Protein AF-A0A8E2B5A9-F1 (afdb_monomer_lite)

pLDDT: mean 84.08, std 13.6, range [49.5, 96.38]

InterPro domains:
  IPR009061 Putative DNA-binding domain superfamily [SSF46955] (1-53)
  IPR010093 SinI-like, DNA-binding domain [TIGR01764] (2-51)
  IPR041657 Helix-turn-helix domain, group 17 [PF12728] (1-53)

Secondary structure (DSSP, 8-state):
-EEHHHHHHHTT--HHHHHHHHHTTSS--EE-SSSTT-EEE-HHHHHHHHHHHHHHHHHHHHHHHHHHHHTTS----

Organism: NCBI:txid2576905

Structure (mmCIF, N/CA/C/O backbone):
data_AF-A0A8E2B5A9-F1
#
_entry.id   AF-A0A8E2B5A9-F1
#
loop_
_atom_site.group_PDB
_atom_site.id
_atom_site.type_symbol
_atom_site.label_atom_id
_atom_site.label_alt_id
_atom_site.label_comp_id
_atom_site.label_asym_id
_atom_site.label_entity_id
_atom_site.label_seq_id
_atom_site.pdbx_PDB_ins_code
_atom_site.Cartn_x
_atom_site.Cartn_y
_atom_site.Cartn_z
_atom_site.occupancy
_atom_site.B_iso_or_equiv
_atom_site.auth_seq_id
_atom_site.auth_comp_id
_atom_site.auth_asym_id
_atom_site.auth_atom_id
_atom_site.pdbx_PDB_model_num
ATOM 1 N N . MET A 1 1 ? -11.778 6.326 -0.556 1.00 85.75 1 MET A N 1
ATOM 2 C CA . MET A 1 1 ? -11.040 5.781 0.608 1.00 85.75 1 MET A CA 1
ATOM 3 C C . MET A 1 1 ? -11.277 4.289 0.648 1.00 85.75 1 MET A C 1
ATOM 5 O O . MET A 1 1 ? -12.432 3.884 0.684 1.00 85.75 1 MET A O 1
ATOM 9 N N . TYR A 1 2 ? -10.216 3.494 0.635 1.00 91.31 2 TYR A N 1
ATOM 10 C CA . TYR A 1 2 ? -10.291 2.040 0.527 1.00 91.31 2 TYR A CA 1
ATOM 11 C C . TYR A 1 2 ? -10.006 1.356 1.866 1.00 91.31 2 TYR A C 1
ATOM 13 O O . TYR A 1 2 ? -9.308 1.898 2.732 1.00 91.31 2 TYR A O 1
ATOM 21 N N . ARG A 1 3 ? -10.583 0.165 2.059 1.00 91.81 3 ARG A N 1
ATOM 22 C CA . ARG A 1 3 ? -10.246 -0.715 3.185 1.00 91.81 3 ARG A CA 1
ATOM 23 C C . ARG A 1 3 ? -9.029 -1.560 2.817 1.00 91.81 3 ARG A C 1
ATOM 25 O O . ARG A 1 3 ? -8.849 -1.900 1.658 1.00 91.81 3 ARG A O 1
ATOM 32 N N . VAL A 1 4 ? -8.261 -1.968 3.828 1.00 92.31 4 VAL A N 1
ATOM 33 C CA . VAL A 1 4 ? -7.067 -2.816 3.654 1.00 92.31 4 VAL A CA 1
ATOM 34 C C . VAL A 1 4 ? -7.377 -4.097 2.873 1.00 92.31 4 VAL A C 1
ATOM 36 O O . VAL A 1 4 ? -6.613 -4.451 1.990 1.00 92.31 4 VAL A O 1
ATOM 39 N N . ARG A 1 5 ? -8.510 -4.759 3.163 1.00 92.31 5 ARG A N 1
ATOM 40 C CA . ARG A 1 5 ? -8.947 -5.968 2.443 1.00 92.31 5 ARG A CA 1
ATOM 41 C C . ARG A 1 5 ? -9.087 -5.707 0.942 1.00 92.31 5 ARG A C 1
ATOM 43 O O . ARG A 1 5 ? -8.448 -6.389 0.170 1.00 92.31 5 ARG A O 1
ATOM 50 N N . THR A 1 6 ? -9.840 -4.675 0.562 1.00 94.19 6 THR A N 1
ATOM 51 C CA . THR A 1 6 ? -10.058 -4.318 -0.846 1.00 94.19 6 THR A CA 1
ATOM 52 C C . THR A 1 6 ? -8.744 -4.056 -1.570 1.00 94.19 6 THR A C 1
ATOM 54 O O . THR A 1 6 ? -8.536 -4.571 -2.651 1.00 94.19 6 THR A O 1
ATOM 57 N N . VAL A 1 7 ? -7.828 -3.300 -0.958 1.00 93.56 7 VAL A N 1
ATOM 58 C CA . VAL A 1 7 ? -6.522 -3.025 -1.580 1.00 93.56 7 VAL A CA 1
ATOM 59 C C . VAL A 1 7 ? -5.687 -4.299 -1.723 1.00 93.56 7 VAL A C 1
ATOM 61 O O . VAL A 1 7 ? -4.980 -4.454 -2.707 1.00 93.56 7 VAL A O 1
ATOM 64 N N . ALA A 1 8 ? -5.765 -5.206 -0.751 1.00 95.19 8 ALA A N 1
ATOM 65 C CA . ALA A 1 8 ? -5.068 -6.484 -0.806 1.00 95.19 8 ALA A CA 1
ATOM 66 C C . ALA A 1 8 ? -5.606 -7.376 -1.936 1.00 95.19 8 ALA A C 1
ATOM 68 O O . ALA A 1 8 ? -4.812 -7.943 -2.675 1.00 95.19 8 ALA A O 1
ATOM 69 N N . ASP A 1 9 ? -6.931 -7.438 -2.091 1.00 96.38 9 ASP A N 1
ATOM 70 C CA . ASP A 1 9 ? -7.585 -8.229 -3.135 1.00 96.38 9 ASP A CA 1
ATOM 71 C C . ASP A 1 9 ? -7.273 -7.669 -4.539 1.00 96.38 9 ASP A C 1
ATOM 73 O O . ASP A 1 9 ? -6.915 -8.423 -5.434 1.00 96.38 9 ASP A O 1
ATOM 77 N N . GLU A 1 10 ? -7.333 -6.344 -4.725 1.00 94.12 10 GLU A N 1
ATOM 78 C CA . GLU A 1 10 ? -7.042 -5.681 -6.013 1.00 94.12 10 GLU A CA 1
ATOM 79 C C . GLU A 1 10 ? -5.577 -5.828 -6.449 1.00 94.12 10 GLU A C 1
ATOM 81 O O . GLU A 1 10 ? -5.277 -5.921 -7.636 1.00 94.12 10 GLU A O 1
ATOM 86 N N . LEU A 1 11 ? -4.650 -5.833 -5.488 1.00 92.88 11 LEU A N 1
ATOM 87 C CA . LEU A 1 11 ? -3.220 -6.001 -5.754 1.00 92.88 11 LEU A CA 1
ATOM 88 C C . LEU A 1 11 ? -2.780 -7.471 -5.749 1.00 92.88 11 LEU A C 1
ATOM 90 O O . LEU A 1 11 ? -1.593 -7.732 -5.929 1.00 92.88 11 LEU A O 1
ATOM 94 N N . ASP A 1 12 ? -3.706 -8.404 -5.513 1.00 95.56 12 ASP A N 1
ATOM 95 C CA . ASP A 1 12 ? -3.450 -9.839 -5.352 1.00 95.56 12 ASP A CA 1
ATOM 96 C C . ASP A 1 12 ? -2.324 -10.144 -4.340 1.00 95.56 12 ASP A C 1
ATOM 98 O O . ASP A 1 12 ? -1.410 -10.941 -4.560 1.00 95.56 12 ASP A O 1
ATOM 102 N N . VAL A 1 13 ? -2.358 -9.464 -3.190 1.00 94.94 13 VAL A N 1
ATOM 103 C CA . VAL A 1 13 ? -1.399 -9.665 -2.095 1.00 94.94 13 VAL A CA 1
ATOM 104 C C . VAL A 1 13 ? -2.102 -9.989 -0.789 1.00 94.94 13 VAL A C 1
ATOM 106 O O . VAL A 1 13 ? -3.268 -9.679 -0.564 1.00 94.94 13 VAL A O 1
ATOM 109 N N . SER A 1 14 ? -1.366 -10.573 0.156 1.00 96.06 14 SER A N 1
ATOM 110 C CA . SER A 1 14 ? -1.923 -10.820 1.483 1.00 96.06 14 SER A CA 1
ATOM 111 C C . SER A 1 14 ? -2.253 -9.508 2.213 1.00 96.06 14 SER A C 1
ATOM 113 O O . SER A 1 14 ? -1.514 -8.523 2.153 1.00 96.06 14 SER A O 1
ATOM 115 N N . VAL A 1 15 ? -3.314 -9.520 3.022 1.00 94.38 15 VAL A N 1
ATOM 116 C CA . VAL A 1 15 ? -3.651 -8.399 3.920 1.00 94.38 15 VAL A CA 1
ATOM 117 C C . VAL A 1 15 ? -2.489 -8.049 4.862 1.00 94.38 15 VAL A C 1
AT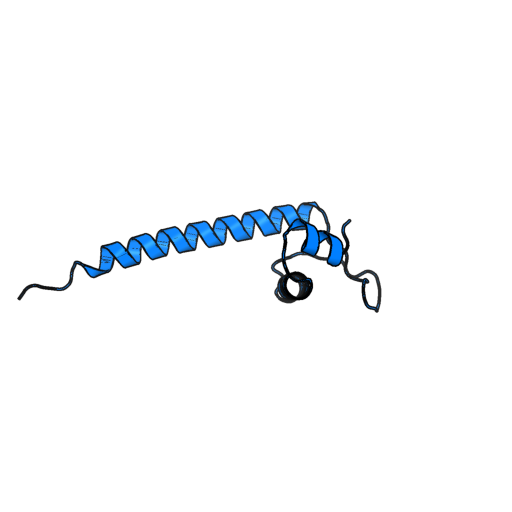OM 119 O O . VAL A 1 15 ? -2.286 -6.879 5.185 1.00 94.38 15 VAL A O 1
ATOM 122 N N . ALA A 1 16 ? -1.701 -9.046 5.278 1.00 95.00 16 ALA A N 1
ATOM 123 C CA . ALA A 1 16 ? -0.512 -8.836 6.099 1.00 95.00 16 ALA A CA 1
ATOM 124 C C . ALA A 1 16 ? 0.564 -8.026 5.358 1.00 95.00 16 ALA A C 1
ATOM 126 O O . ALA A 1 16 ? 1.206 -7.174 5.966 1.00 95.00 16 ALA A O 1
ATOM 127 N N . THR A 1 17 ? 0.721 -8.228 4.047 1.00 95.38 17 THR A N 1
ATOM 128 C CA . THR A 1 17 ? 1.635 -7.444 3.202 1.00 95.38 17 THR A CA 1
ATOM 129 C C . THR A 1 17 ? 1.2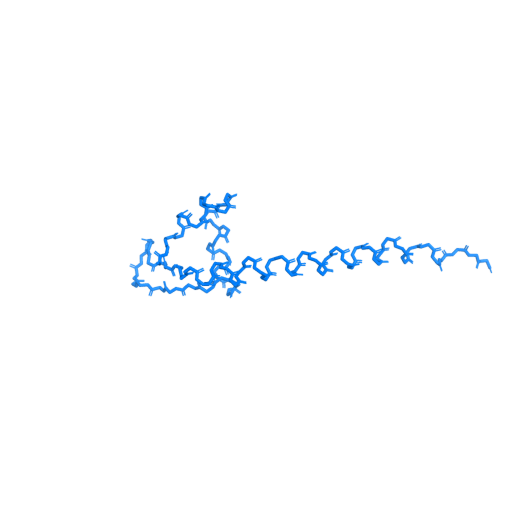61 -5.966 3.217 1.00 95.38 17 THR A C 1
ATOM 131 O O . THR A 1 17 ? 2.129 -5.121 3.424 1.00 95.38 17 THR A O 1
ATOM 134 N N . ILE A 1 18 ? -0.030 -5.651 3.080 1.00 94.56 18 ILE A N 1
ATOM 135 C CA . ILE A 1 18 ? -0.503 -4.263 3.134 1.00 94.56 18 ILE A CA 1
ATOM 136 C C . ILE A 1 18 ? -0.273 -3.662 4.524 1.00 94.56 18 ILE A C 1
ATOM 138 O O . ILE A 1 18 ? 0.222 -2.543 4.626 1.00 94.56 18 ILE A O 1
ATOM 142 N N . TYR A 1 19 ? -0.568 -4.396 5.603 1.00 93.25 19 TYR A N 1
ATOM 143 C CA . TYR A 1 19 ? -0.270 -3.915 6.957 1.00 93.25 19 TYR A CA 1
ATOM 144 C C . TYR A 1 19 ? 1.221 -3.644 7.161 1.00 93.25 19 TYR A C 1
ATOM 146 O O . TYR A 1 19 ? 1.563 -2.582 7.670 1.00 93.25 19 TYR A O 1
ATOM 154 N N . ARG A 1 20 ? 2.100 -4.530 6.682 1.00 93.75 20 ARG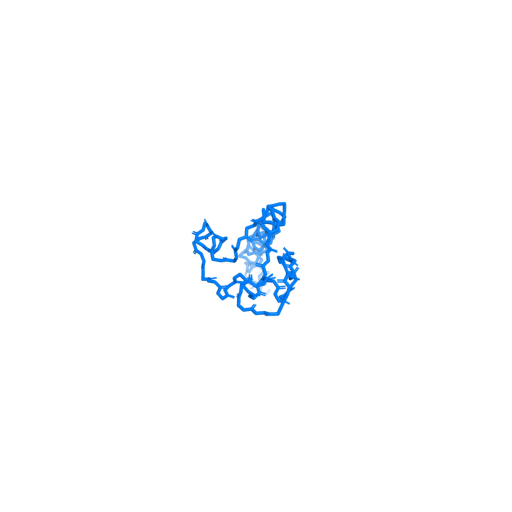 A N 1
ATOM 155 C CA . ARG A 1 20 ? 3.552 -4.311 6.727 1.00 93.75 20 ARG A CA 1
ATOM 156 C C . ARG A 1 20 ? 3.981 -3.076 5.941 1.00 93.75 20 ARG A C 1
ATOM 158 O O . ARG A 1 20 ? 4.820 -2.331 6.429 1.00 93.75 20 ARG A O 1
ATOM 165 N N . ALA A 1 21 ? 3.413 -2.840 4.758 1.00 93.50 21 ALA A N 1
ATOM 166 C CA . ALA A 1 21 ? 3.715 -1.650 3.959 1.00 93.50 21 ALA A CA 1
ATOM 167 C C . ALA A 1 21 ? 3.266 -0.353 4.654 1.00 93.50 21 ALA A C 1
ATOM 169 O O . ALA A 1 21 ? 3.938 0.674 4.556 1.00 93.50 21 ALA A O 1
ATOM 170 N N . VAL A 1 22 ? 2.147 -0.398 5.382 1.00 93.19 22 VAL A N 1
ATOM 171 C CA . VAL A 1 22 ? 1.680 0.725 6.206 1.00 93.19 22 VAL A CA 1
ATOM 172 C C . VAL A 1 22 ? 2.587 0.929 7.422 1.00 93.19 22 VAL A C 1
ATOM 174 O O . VAL A 1 22 ? 2.967 2.059 7.714 1.00 93.19 22 VAL A O 1
ATOM 177 N N . GLU A 1 23 ? 2.968 -0.146 8.115 1.00 91.00 23 GLU A N 1
ATOM 178 C CA . GLU A 1 23 ? 3.870 -0.100 9.275 1.00 91.00 23 GLU A CA 1
ATOM 179 C C . GLU A 1 23 ? 5.277 0.382 8.905 1.00 91.00 23 GLU A C 1
ATOM 181 O O . GLU A 1 23 ? 5.887 1.124 9.671 1.00 91.00 23 GLU A O 1
ATOM 186 N N . SER A 1 24 ? 5.775 0.028 7.716 1.00 92.50 24 SER A N 1
ATOM 187 C CA . SER A 1 24 ? 7.055 0.522 7.201 1.00 92.50 24 SER A CA 1
ATOM 188 C C . SER A 1 24 ? 6.987 1.957 6.672 1.00 92.50 24 SER A C 1
ATOM 190 O O . SER A 1 24 ? 8.008 2.494 6.251 1.00 92.50 24 SER A O 1
ATOM 192 N N . GLY A 1 25 ? 5.796 2.566 6.629 1.00 92.38 25 GLY A N 1
ATOM 193 C CA . GLY A 1 25 ? 5.568 3.902 6.074 1.00 92.38 25 GLY A CA 1
ATOM 194 C C . GLY A 1 25 ? 5.630 3.978 4.545 1.00 92.38 25 GLY A C 1
ATOM 195 O O . GLY A 1 25 ? 5.483 5.065 3.991 1.00 92.38 25 GLY A O 1
ATOM 196 N N . ALA A 1 26 ? 5.810 2.847 3.856 1.00 92.38 26 ALA A N 1
ATOM 197 C CA . ALA A 1 26 ? 5.831 2.798 2.395 1.00 92.38 26 ALA A CA 1
ATOM 198 C C . ALA A 1 26 ? 4.450 3.110 1.798 1.00 92.38 26 ALA A C 1
ATOM 200 O O . ALA A 1 26 ? 4.359 3.725 0.740 1.00 92.38 26 ALA A O 1
ATOM 201 N N . LEU A 1 27 ? 3.375 2.724 2.493 1.00 93.50 27 LEU A N 1
ATOM 202 C CA . LEU A 1 27 ? 2.001 3.016 2.099 1.00 93.50 27 LEU A CA 1
ATOM 203 C C . LEU A 1 27 ? 1.339 3.954 3.114 1.00 93.50 27 LEU A C 1
ATOM 205 O O . LEU A 1 27 ? 1.102 3.586 4.266 1.00 93.50 27 LEU A O 1
ATOM 209 N N . LYS A 1 28 ? 0.982 5.166 2.678 1.00 93.00 28 LYS A N 1
ATOM 210 C CA . LYS A 1 28 ? 0.289 6.136 3.537 1.00 93.00 28 LYS A CA 1
ATOM 211 C C . LYS A 1 28 ? -1.132 5.665 3.840 1.00 93.00 28 LYS A C 1
ATOM 213 O O . LYS A 1 28 ? -1.923 5.396 2.935 1.00 93.00 28 LYS A O 1
ATOM 218 N N . ALA A 1 29 ? -1.486 5.643 5.120 1.00 93.31 29 ALA A N 1
ATOM 219 C CA . ALA A 1 29 ? -2.825 5.292 5.569 1.00 93.31 29 ALA A CA 1
ATOM 220 C C . ALA A 1 29 ? -3.290 6.187 6.720 1.00 93.31 29 ALA A C 1
ATOM 222 O O . ALA A 1 29 ? -2.495 6.711 7.497 1.00 93.31 29 ALA A O 1
ATOM 223 N N . ILE A 1 30 ? -4.606 6.337 6.836 1.00 91.56 30 ILE A N 1
ATOM 224 C CA . ILE A 1 30 ? -5.275 7.100 7.886 1.00 91.56 30 ILE A CA 1
ATOM 225 C C . ILE A 1 30 ? -5.936 6.107 8.835 1.00 91.56 30 ILE A C 1
ATOM 227 O O . ILE A 1 30 ? -6.677 5.219 8.405 1.00 91.56 30 ILE A O 1
ATOM 231 N N . ARG A 1 31 ? -5.693 6.257 10.137 1.00 87.25 31 ARG A N 1
ATOM 232 C CA . ARG A 1 31 ? -6.320 5.425 11.166 1.00 87.25 31 ARG A CA 1
ATOM 233 C C . ARG A 1 31 ? -7.525 6.152 11.761 1.00 87.25 31 ARG A C 1
ATOM 235 O O . ARG A 1 31 ? -7.370 7.074 12.551 1.00 87.25 31 ARG A O 1
ATOM 242 N N . LEU A 1 32 ? -8.726 5.725 11.380 1.00 84.00 32 LEU A N 1
ATOM 243 C CA . LEU A 1 32 ? -9.987 6.155 11.982 1.00 84.00 32 LEU A CA 1
ATOM 244 C C . LEU A 1 32 ? -10.363 5.202 13.126 1.00 84.00 32 LEU A C 1
ATOM 246 O O . LEU A 1 32 ? -11.043 4.197 12.915 1.00 84.00 32 LEU A O 1
ATOM 250 N N . GLY A 1 33 ? -9.897 5.523 14.335 1.00 80.50 33 GLY A N 1
ATOM 251 C CA . GLY A 1 33 ? -10.288 4.858 15.582 1.00 80.50 33 GLY A CA 1
ATOM 252 C C . GLY A 1 33 ? -9.407 3.684 16.029 1.00 80.50 33 GLY A C 1
ATOM 253 O O . GLY A 1 33 ? -8.331 3.411 15.487 1.00 80.50 33 GLY A O 1
ATOM 254 N N . THR A 1 34 ? -9.878 2.979 17.056 1.00 68.31 34 THR A N 1
ATOM 255 C CA . THR A 1 34 ? -9.203 1.848 17.705 1.00 68.31 34 THR A CA 1
ATOM 256 C C . THR A 1 34 ? -9.931 0.538 17.377 1.00 68.31 34 THR A C 1
ATOM 258 O O . THR A 1 34 ? -11.010 0.264 17.883 1.00 68.31 34 THR A O 1
ATOM 261 N N . GLY A 1 35 ? -9.363 -0.287 16.486 1.00 71.81 35 GLY A N 1
ATOM 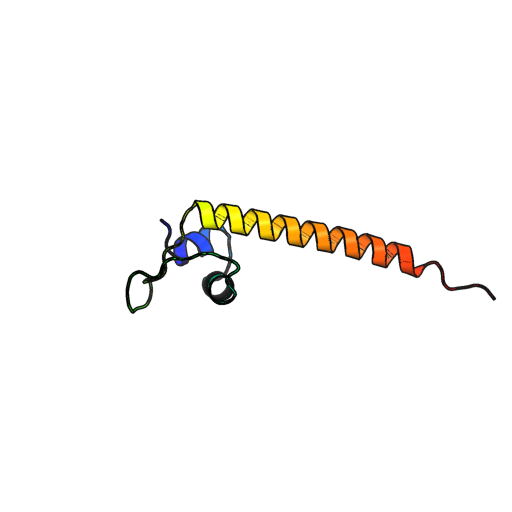262 C CA . GLY A 1 35 ? -9.913 -1.613 16.166 1.00 71.81 35 GLY A CA 1
ATOM 263 C C . GLY A 1 35 ? -9.461 -2.208 14.827 1.00 71.81 35 GLY A C 1
ATOM 264 O O . GLY A 1 35 ? -8.775 -1.557 14.028 1.00 71.81 35 GLY A O 1
ATOM 265 N N . LYS A 1 36 ? -9.866 -3.462 14.565 1.00 64.25 36 LYS A N 1
ATOM 266 C CA . LYS A 1 36 ? -9.702 -4.115 13.253 1.00 64.25 36 LYS A CA 1
ATOM 267 C C . LYS A 1 36 ? -10.551 -3.370 12.221 1.00 64.25 36 LYS A C 1
ATOM 269 O O . LYS A 1 36 ? -11.756 -3.234 12.377 1.00 64.25 36 LYS A O 1
ATOM 274 N N . GLY A 1 37 ? -9.910 -2.876 11.163 1.00 71.00 37 GLY A N 1
ATOM 275 C CA . GLY A 1 37 ? -10.582 -2.075 10.140 1.00 71.00 37 GLY A CA 1
ATOM 276 C C . GLY A 1 37 ? -10.655 -0.578 10.443 1.00 71.00 37 GLY A C 1
ATOM 277 O O . GLY A 1 37 ? -11.410 0.112 9.767 1.00 71.00 37 GLY A O 1
ATOM 278 N N . ALA A 1 38 ? -9.862 -0.056 11.383 1.00 84.25 38 ALA A N 1
ATOM 279 C CA . ALA A 1 38 ? -9.663 1.388 11.551 1.00 84.25 38 ALA A CA 1
ATOM 280 C C . ALA A 1 38 ? -8.790 2.009 10.442 1.00 84.25 38 ALA A C 1
ATOM 282 O O . ALA A 1 38 ? -8.828 3.210 10.207 1.00 84.25 38 ALA A O 1
ATOM 283 N N . VAL A 1 39 ? -8.000 1.197 9.736 1.00 90.25 39 VAL A N 1
ATOM 284 C CA . VAL A 1 39 ? -7.075 1.677 8.701 1.00 90.25 39 VAL A CA 1
ATOM 285 C C . VAL A 1 39 ? -7.821 1.926 7.386 1.00 90.25 39 VAL A C 1
ATOM 287 O O . VAL A 1 39 ? -8.562 1.063 6.895 1.00 90.25 39 VAL A O 1
ATOM 290 N N . ARG A 1 40 ? -7.643 3.121 6.825 1.00 92.38 40 ARG A N 1
ATOM 291 C CA . ARG A 1 40 ? -8.185 3.568 5.537 1.00 92.38 40 ARG A CA 1
ATOM 292 C C . ARG A 1 40 ? -7.055 4.064 4.654 1.00 92.38 40 ARG A C 1
ATOM 294 O O . ARG A 1 40 ? -6.194 4.805 5.114 1.00 92.38 40 ARG A O 1
ATOM 301 N N . ILE A 1 41 ? -7.088 3.674 3.388 1.00 92.88 41 ILE A N 1
ATOM 302 C CA . ILE A 1 41 ? -6.046 4.009 2.421 1.00 92.88 41 ILE A CA 1
ATOM 303 C C . ILE A 1 41 ? -6.642 4.984 1.388 1.00 92.88 41 ILE A C 1
ATOM 305 O O . ILE A 1 41 ? -7.665 4.669 0.765 1.00 92.88 41 ILE A O 1
ATOM 309 N N . PRO A 1 42 ? -6.081 6.194 1.229 1.00 94.44 42 PRO A N 1
ATOM 310 C CA . PRO A 1 42 ? -6.450 7.103 0.146 1.00 94.44 42 PRO A CA 1
ATOM 311 C C . PRO A 1 42 ? -6.084 6.507 -1.217 1.00 94.44 42 PRO A C 1
ATOM 313 O O . PRO A 1 42 ? -5.032 5.898 -1.340 1.00 94.44 42 PRO A O 1
ATOM 316 N N . GLY A 1 43 ? -6.898 6.731 -2.255 1.00 93.38 43 GLY A N 1
ATOM 317 C CA . GLY A 1 43 ? -6.586 6.236 -3.608 1.00 93.38 43 GLY A CA 1
ATOM 318 C C . GLY A 1 43 ? -5.239 6.743 -4.124 1.00 93.38 43 GLY A C 1
ATOM 319 O O . GLY A 1 43 ? -4.394 5.948 -4.509 1.00 93.38 43 GLY A O 1
ATOM 320 N N . LYS A 1 44 ? -4.981 8.045 -3.958 1.00 94.31 44 LYS A N 1
ATOM 321 C CA . LYS A 1 44 ? -3.693 8.667 -4.293 1.00 94.31 44 LYS A CA 1
ATOM 322 C C . LYS A 1 44 ? -2.491 7.984 -3.620 1.00 94.31 44 LYS A C 1
ATOM 324 O O . LYS A 1 44 ? -1.434 7.874 -4.218 1.00 94.31 44 LYS A O 1
ATOM 329 N N . ALA A 1 45 ? -2.649 7.501 -2.386 1.00 94.19 45 ALA A N 1
ATOM 330 C CA . ALA A 1 45 ? -1.569 6.807 -1.685 1.00 94.19 45 ALA A CA 1
ATOM 331 C C . ALA A 1 45 ? -1.255 5.434 -2.298 1.00 94.19 45 ALA A C 1
ATOM 333 O O . ALA A 1 45 ? -0.121 4.981 -2.201 1.00 94.19 45 ALA A O 1
ATOM 334 N N . ILE A 1 46 ? -2.245 4.778 -2.914 1.00 93.88 46 ILE A N 1
ATOM 335 C CA . ILE A 1 46 ? -2.050 3.512 -3.631 1.00 93.88 46 ILE A CA 1
ATOM 336 C C . ILE A 1 46 ? -1.241 3.769 -4.902 1.00 93.88 46 ILE A C 1
ATOM 338 O O . ILE A 1 46 ? -0.273 3.063 -5.149 1.00 93.88 46 ILE A O 1
ATOM 342 N N . GLU A 1 47 ? -1.592 4.805 -5.665 1.00 94.50 47 GLU A N 1
ATOM 343 C CA . GLU A 1 47 ? -0.852 5.199 -6.873 1.00 94.50 47 GLU A CA 1
ATOM 344 C C . GLU A 1 47 ? 0.605 5.563 -6.550 1.00 94.50 47 GLU A C 1
ATOM 346 O O . GLU A 1 47 ? 1.518 5.013 -7.159 1.00 94.50 47 GLU A O 1
ATOM 351 N N . GLU A 1 48 ? 0.830 6.408 -5.533 1.00 94.81 48 GLU A N 1
ATOM 352 C CA . GLU A 1 48 ? 2.179 6.758 -5.050 1.00 94.81 48 GLU A CA 1
ATOM 353 C C . GLU A 1 48 ? 2.982 5.512 -4.631 1.00 94.81 48 GLU A C 1
ATOM 355 O O . GLU A 1 48 ? 4.180 5.418 -4.889 1.00 94.81 48 GLU A O 1
ATOM 360 N N . TYR A 1 49 ? 2.327 4.541 -3.990 1.00 94.12 49 TYR A N 1
ATOM 361 C CA . TYR A 1 49 ? 2.964 3.293 -3.576 1.00 94.12 49 TYR A CA 1
ATOM 362 C C . TYR A 1 49 ? 3.350 2.407 -4.767 1.00 94.12 49 TYR A C 1
ATOM 364 O O . TYR A 1 49 ? 4.455 1.866 -4.793 1.00 94.12 49 TYR A O 1
ATOM 372 N N . LEU A 1 50 ? 2.471 2.279 -5.764 1.00 94.06 50 LEU A N 1
ATOM 373 C CA . LEU A 1 50 ? 2.742 1.502 -6.975 1.00 94.06 50 LEU A CA 1
ATOM 374 C C . LEU A 1 50 ? 3.897 2.099 -7.784 1.00 94.06 50 LEU A C 1
ATOM 376 O O . LEU A 1 50 ? 4.777 1.355 -8.220 1.00 94.06 50 LEU A O 1
ATOM 380 N N . ASP A 1 51 ? 3.937 3.423 -7.922 1.00 94.75 51 ASP A N 1
ATOM 381 C CA . ASP A 1 51 ? 5.032 4.135 -8.587 1.00 94.75 51 ASP A CA 1
ATOM 382 C C . ASP A 1 51 ? 6.377 3.923 -7.868 1.00 94.75 51 ASP A C 1
ATOM 384 O O . ASP A 1 51 ? 7.387 3.578 -8.491 1.00 9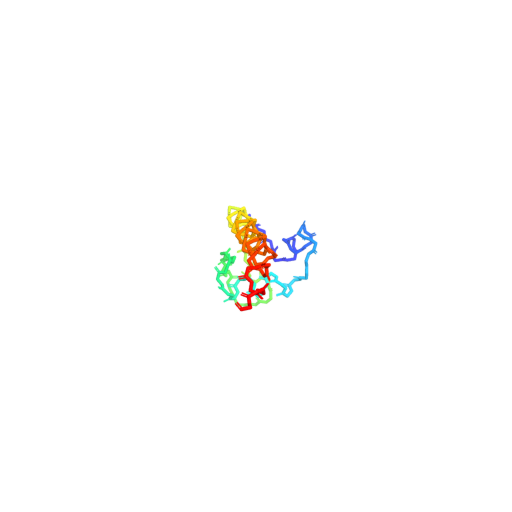4.75 51 ASP A O 1
ATOM 388 N N . ALA A 1 52 ? 6.378 4.009 -6.533 1.00 92.19 52 ALA A N 1
ATOM 389 C CA . ALA A 1 52 ? 7.562 3.726 -5.727 1.00 92.19 52 ALA A CA 1
ATOM 390 C C . ALA A 1 52 ? 8.031 2.267 -5.881 1.00 92.19 52 ALA A C 1
ATOM 392 O O . ALA A 1 52 ? 9.233 2.006 -5.995 1.00 92.19 52 ALA A O 1
ATOM 393 N N . CYS A 1 53 ? 7.099 1.307 -5.920 1.00 90.62 53 CYS A N 1
ATOM 394 C CA . CYS A 1 53 ? 7.410 -0.100 -6.169 1.00 90.62 53 CYS A CA 1
ATOM 395 C C . CYS A 1 53 ? 8.018 -0.320 -7.562 1.00 90.62 53 CYS A C 1
ATOM 397 O O . CYS A 1 53 ? 9.027 -1.022 -7.673 1.00 90.62 53 CYS A O 1
ATOM 399 N N . ALA A 1 54 ? 7.449 0.296 -8.600 1.00 91.06 54 ALA A N 1
ATOM 400 C CA . ALA A 1 54 ? 7.962 0.214 -9.966 1.00 91.06 54 ALA A CA 1
ATOM 401 C C . ALA A 1 54 ? 9.372 0.817 -10.076 1.00 91.06 54 ALA A C 1
ATOM 403 O O . ALA A 1 54 ? 10.283 0.174 -10.603 1.00 91.06 54 ALA A O 1
ATOM 404 N N . SER A 1 55 ? 9.586 1.996 -9.488 1.00 89.50 55 SER A N 1
ATOM 405 C CA . SER A 1 55 ? 10.890 2.667 -9.453 1.00 89.50 55 SER A CA 1
ATOM 406 C C . SER A 1 55 ? 11.950 1.831 -8.727 1.00 89.50 55 SER A C 1
ATOM 408 O O . SER A 1 55 ? 13.064 1.652 -9.221 1.00 89.50 55 SER A O 1
ATOM 410 N N . ALA A 1 56 ? 11.605 1.240 -7.579 1.00 87.25 56 ALA A N 1
ATOM 411 C CA . ALA A 1 56 ? 12.518 0.373 -6.833 1.00 87.25 56 ALA A CA 1
ATOM 412 C C . ALA A 1 56 ? 12.865 -0.924 -7.588 1.00 87.25 56 ALA A C 1
ATOM 414 O O . ALA A 1 56 ? 13.980 -1.440 -7.450 1.00 87.25 56 ALA A O 1
ATOM 415 N N . ALA A 1 57 ? 11.927 -1.463 -8.372 1.00 87.19 57 ALA A N 1
ATOM 416 C CA . ALA A 1 57 ? 12.173 -2.613 -9.236 1.00 87.19 57 ALA A CA 1
ATOM 417 C C . ALA A 1 57 ? 13.115 -2.251 -10.394 1.00 87.19 57 ALA A C 1
ATOM 419 O O . ALA A 1 57 ? 14.084 -2.974 -10.630 1.00 87.19 57 ALA A O 1
ATOM 420 N N . ALA A 1 58 ? 12.895 -1.106 -11.048 1.00 84.00 58 ALA A N 1
ATOM 421 C CA . ALA A 1 58 ? 13.745 -0.618 -12.133 1.00 84.00 58 ALA A CA 1
ATOM 422 C C . ALA A 1 58 ? 15.203 -0.428 -11.682 1.00 84.00 58 ALA A C 1
ATOM 424 O O . ALA A 1 58 ? 16.119 -0.943 -12.325 1.00 84.00 58 ALA A O 1
ATOM 425 N N . THR A 1 59 ? 15.426 0.211 -10.529 1.00 86.38 59 THR A N 1
ATOM 426 C CA . THR A 1 59 ? 16.774 0.376 -9.957 1.00 86.38 59 THR A CA 1
ATOM 427 C C . THR A 1 59 ? 17.449 -0.967 -9.675 1.00 86.38 59 THR A C 1
ATOM 429 O O . THR A 1 59 ? 18.643 -1.128 -9.928 1.00 86.38 59 THR A O 1
ATOM 432 N N . ARG A 1 60 ? 16.698 -1.960 -9.177 1.00 81.69 60 ARG A N 1
ATOM 433 C CA . ARG A 1 60 ? 17.240 -3.305 -8.928 1.00 81.69 60 ARG A CA 1
ATOM 434 C C . ARG A 1 60 ? 17.649 -4.019 -10.211 1.00 81.69 60 ARG A C 1
ATOM 436 O O . ARG A 1 60 ? 18.690 -4.666 -10.212 1.00 81.69 60 ARG A O 1
ATOM 443 N N . ILE A 1 61 ? 16.859 -3.900 -11.277 1.00 78.81 61 ILE A N 1
ATOM 444 C CA . ILE A 1 61 ? 17.190 -4.488 -12.582 1.00 78.81 61 ILE A CA 1
ATOM 445 C C . ILE A 1 61 ? 18.445 -3.830 -13.158 1.00 78.81 61 ILE A C 1
ATOM 447 O O . ILE A 1 61 ? 19.338 -4.543 -13.604 1.00 78.81 61 ILE A O 1
ATOM 451 N N . GLY A 1 62 ? 18.539 -2.497 -13.094 1.00 7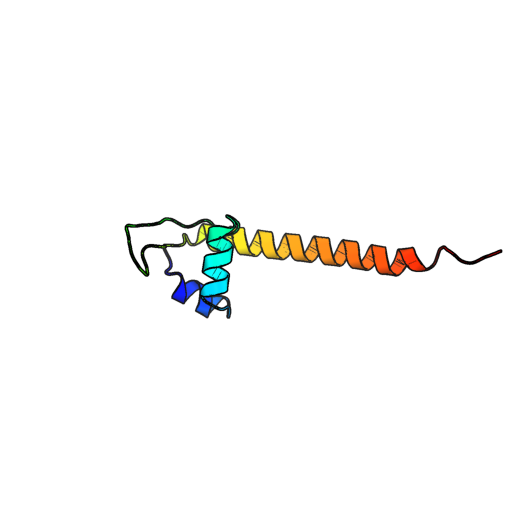3.94 62 GLY A N 1
ATOM 452 C CA . GLY A 1 62 ? 19.732 -1.768 -13.531 1.00 73.94 62 GLY A CA 1
ATOM 453 C C . GLY A 1 62 ? 20.990 -2.266 -12.820 1.00 73.94 62 GLY A C 1
ATOM 454 O O . GLY A 1 62 ? 21.937 -2.688 -13.476 1.00 73.94 62 GLY A O 1
ATOM 455 N N . ARG A 1 63 ? 20.945 -2.352 -11.485 1.00 67.12 63 ARG A N 1
ATOM 456 C CA . ARG A 1 63 ? 22.062 -2.871 -10.684 1.00 67.12 63 ARG A CA 1
ATOM 457 C C . ARG A 1 63 ? 22.405 -4.329 -11.005 1.00 67.12 63 ARG A C 1
ATOM 459 O O . ARG A 1 63 ? 23.574 -4.667 -11.126 1.00 67.12 63 ARG A O 1
ATOM 466 N N . ALA A 1 64 ? 21.402 -5.190 -11.174 1.00 66.00 64 ALA A N 1
ATOM 467 C CA . ALA A 1 64 ? 21.635 -6.589 -11.523 1.00 66.00 64 ALA A CA 1
ATOM 468 C C . ALA A 1 64 ? 22.288 -6.742 -12.910 1.00 66.00 64 ALA A C 1
ATOM 470 O O . ALA A 1 64 ? 23.122 -7.623 -13.098 1.00 66.00 64 ALA A O 1
ATOM 471 N N . ALA A 1 65 ? 21.942 -5.884 -13.875 1.00 67.50 65 ALA A N 1
ATOM 472 C CA . ALA A 1 65 ? 22.581 -5.874 -15.189 1.00 67.50 65 ALA A CA 1
ATOM 473 C C . ALA A 1 65 ? 24.058 -5.442 -15.111 1.00 67.50 65 ALA A C 1
ATOM 475 O O . ALA A 1 65 ? 24.905 -6.041 -15.776 1.00 67.50 65 ALA A O 1
ATOM 476 N N . GLU A 1 66 ? 24.377 -4.456 -14.267 1.00 64.56 66 GLU A N 1
ATOM 477 C CA . GLU A 1 66 ? 25.759 -4.034 -14.001 1.00 64.56 66 GLU A CA 1
ATOM 478 C C . GLU A 1 66 ? 26.575 -5.135 -13.305 1.00 64.56 66 GLU A C 1
ATOM 480 O O . GLU A 1 66 ? 27.702 -5.409 -13.718 1.00 64.56 66 GLU A O 1
ATOM 485 N N . ASP A 1 67 ? 25.998 -5.824 -12.315 1.00 66.56 67 ASP A N 1
ATOM 486 C CA . ASP A 1 67 ? 26.653 -6.929 -11.599 1.00 66.56 67 ASP A CA 1
ATOM 487 C C . ASP A 1 67 ? 26.987 -8.109 -12.543 1.00 66.56 67 ASP A C 1
ATOM 489 O O . ASP A 1 67 ? 28.059 -8.710 -12.443 1.00 66.56 67 ASP A O 1
ATOM 493 N N . VAL A 1 68 ? 26.102 -8.426 -13.500 1.00 64.81 68 VAL A N 1
ATOM 494 C CA . VAL A 1 68 ? 26.315 -9.505 -14.488 1.00 64.81 68 VAL A CA 1
ATOM 495 C C . VAL A 1 68 ? 27.426 -9.161 -15.485 1.00 64.81 68 VAL A C 1
ATOM 497 O O . VAL A 1 68 ? 28.207 -10.038 -15.855 1.00 64.81 68 VAL A O 1
ATOM 500 N N . TRP A 1 69 ? 27.531 -7.900 -15.909 1.00 59.50 69 TRP A N 1
ATOM 501 C CA . TRP A 1 69 ? 28.574 -7.456 -16.842 1.00 59.50 69 TRP A CA 1
ATOM 502 C C . TRP A 1 69 ? 29.918 -7.162 -16.147 1.00 59.50 69 TRP A C 1
ATOM 504 O O . TRP A 1 69 ? 30.978 -7.301 -16.754 1.00 59.50 69 TRP A O 1
ATOM 514 N N . GLY A 1 70 ? 29.908 -6.801 -14.860 1.00 55.66 70 GLY A N 1
ATOM 515 C CA . GLY A 1 70 ? 31.110 -6.492 -14.075 1.00 55.66 70 GLY A CA 1
ATOM 516 C C . GLY A 1 70 ? 31.941 -7.711 -13.653 1.00 55.66 70 GLY A C 1
ATOM 517 O O . GLY A 1 70 ? 33.118 -7.567 -13.322 1.00 55.66 70 GLY A O 1
ATOM 518 N N . ALA A 1 71 ? 31.375 -8.920 -13.699 1.00 57.47 71 ALA A N 1
ATOM 519 C CA . ALA A 1 71 ? 32.061 -10.146 -13.283 1.00 57.47 71 ALA A CA 1
ATOM 520 C C . ALA A 1 71 ? 33.088 -10.686 -14.305 1.00 57.47 71 ALA A C 1
ATOM 522 O O . ALA A 1 71 ? 33.852 -11.590 -13.968 1.00 57.47 71 ALA A O 1
ATOM 523 N N . SER A 1 72 ? 33.154 -10.152 -15.535 1.00 55.94 72 SER A N 1
ATOM 524 C CA . SER A 1 72 ? 34.058 -10.664 -16.582 1.00 55.94 72 SER A CA 1
ATOM 525 C C . SER A 1 72 ? 35.416 -9.952 -16.684 1.00 55.94 72 SER A C 1
ATOM 527 O O . SER A 1 72 ? 36.196 -10.278 -17.575 1.00 55.94 72 SER A O 1
ATOM 529 N N . ALA A 1 73 ? 35.731 -8.991 -15.806 1.00 58.81 73 ALA A N 1
ATOM 530 C CA . ALA A 1 73 ? 36.949 -8.170 -15.900 1.00 58.81 73 ALA A CA 1
ATOM 531 C C . ALA A 1 73 ? 38.082 -8.568 -14.925 1.00 58.81 73 ALA A C 1
ATOM 533 O O . ALA A 1 73 ? 38.928 -7.741 -14.593 1.00 58.81 73 ALA A O 1
ATOM 534 N N . GLY A 1 74 ? 38.123 -9.820 -14.457 1.00 59.34 74 GLY A N 1
ATOM 535 C CA . GLY A 1 74 ? 39.137 -10.296 -13.507 1.00 59.34 74 GLY A CA 1
ATOM 536 C C . GLY A 1 74 ? 39.713 -11.658 -13.879 1.00 59.34 74 GLY A C 1
ATOM 537 O O . GLY A 1 74 ? 39.393 -12.652 -13.238 1.00 59.34 74 GLY A O 1
ATOM 538 N N . GLY A 1 75 ? 40.555 -11.721 -14.911 1.00 59.97 75 GLY A N 1
ATOM 539 C CA . GLY A 1 75 ? 41.233 -12.966 -15.277 1.00 59.97 75 GLY A CA 1
ATOM 540 C C . GLY A 1 75 ? 42.221 -12.831 -16.432 1.00 59.97 75 GLY A C 1
ATOM 541 O O . GLY A 1 75 ? 41.895 -13.217 -17.546 1.00 59.97 75 GLY A O 1
ATOM 542 N N . ALA A 1 76 ? 43.412 -12.298 -16.158 1.00 50.50 76 ALA A N 1
ATOM 543 C CA . ALA A 1 76 ? 44.673 -12.543 -16.879 1.00 50.50 76 ALA A CA 1
ATOM 544 C C . ALA A 1 76 ? 45.775 -11.822 -16.076 1.00 50.50 76 ALA A C 1
ATOM 546 O O . ALA A 1 76 ? 45.700 -10.607 -15.919 1.00 50.50 76 ALA A O 1
ATOM 547 N N . ALA A 1 77 ? 46.551 -12.567 -15.283 1.00 49.50 77 ALA A N 1
ATOM 548 C CA . ALA A 1 77 ? 47.871 -13.125 -15.619 1.00 49.50 77 ALA A CA 1
ATOM 549 C C . ALA A 1 77 ? 48.999 -12.141 -15.274 1.00 49.50 77 ALA A C 1
ATOM 551 O O . ALA A 1 77 ? 49.047 -11.056 -15.888 1.00 49.50 77 ALA A O 1
#

Sequence (77 aa):
MYRVRTVADELDVSVATIYRAVESGALKAIRLGTGKGAVRIPGKAIEEYLDACASAAATRIGRAAEDVWGASAGGAA

Radius of gyration: 18.64 Å; chains: 1; bounding box: 59×22×35 Å

Foldseek 3Di:
DDWLVVLCVVVVHDSVVSVVCVVVVLADWDQQDDDDRSTDGDPVSSVSSVVVVVVVVVVVVVVVVCVVVVVPPDDDD